Protein AF-A0A941S7F1-F1 (afdb_monomer_lite)

Foldseek 3Di:
DDDDPDPPPPPDPPPDPPPPPDDPQQWKWKAFPQQEIETDSDDDDDPPTDIDIHGVVVCVVPVPPPSHDYPYDDPPDDPRAWDDDPNDTDGD

Secondary structure (DSSP, 8-state):
----------------------PPP--EEEE-TTSEEEEESS----TT---EEE-HHHHHHHTT-TT-EE----SS--TTSEEEETTEEEE-

Radius of gyration: 26.57 Å; chains: 1; bounding box: 90×27×48 Å

Sequence (92 aa):
MTLARKLLVATALAATIGVTFAAPASAYVTCNREGDCWHTDTRIQFPGVTLSFHDDSWWDRHRHERHYSWHDGDDDHDWHHGYWDHGEWRRM

pLDDT: mean 81.29, std 16.5, range [39.84, 96.69]

Structure (mmCIF, N/CA/C/O backbone):
data_AF-A0A941S7F1-F1
#
_entry.id   AF-A0A941S7F1-F1
#
loop_
_atom_site.group_PDB
_atom_site.id
_atom_site.type_symbol
_atom_site.label_atom_id
_atom_site.label_alt_id
_atom_site.label_comp_id
_atom_site.label_asym_id
_atom_site.label_entity_id
_atom_site.label_seq_id
_atom_site.pdbx_PDB_ins_code
_atom_site.Cartn_x
_atom_site.Cartn_y
_atom_site.Cartn_z
_atom_site.occupancy
_atom_site.B_iso_or_equiv
_atom_site.auth_seq_id
_atom_site.auth_comp_id
_atom_site.auth_asym_id
_atom_site.auth_atom_id
_atom_site.pdbx_PDB_model_num
ATOM 1 N N . MET A 1 1 ? 76.803 -4.114 -32.461 1.00 47.06 1 MET A N 1
ATOM 2 C CA . MET A 1 1 ? 75.609 -3.374 -32.000 1.00 47.06 1 MET A CA 1
ATOM 3 C C . MET A 1 1 ? 74.455 -3.711 -32.924 1.00 47.06 1 MET A C 1
ATOM 5 O O . MET A 1 1 ? 74.471 -3.267 -34.063 1.00 47.06 1 MET A O 1
ATOM 9 N N . THR A 1 2 ? 73.485 -4.503 -32.473 1.00 39.84 2 THR A N 1
ATOM 10 C C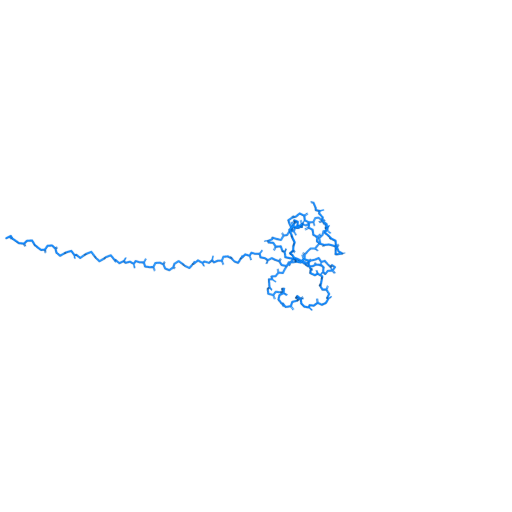A . THR A 1 2 ? 72.192 -4.615 -33.166 1.00 39.84 2 THR A CA 1
ATOM 11 C C . THR A 1 2 ? 71.143 -4.942 -32.114 1.00 39.84 2 THR A C 1
ATOM 13 O O . THR A 1 2 ? 71.212 -5.971 -31.445 1.00 39.84 2 THR A O 1
ATOM 16 N N . LEU A 1 3 ? 70.258 -3.976 -31.875 1.00 59.28 3 LEU A N 1
ATOM 17 C CA . LEU A 1 3 ? 69.200 -4.046 -30.881 1.00 59.28 3 LEU A CA 1
ATOM 18 C C . LEU A 1 3 ? 68.115 -5.014 -31.348 1.00 59.28 3 LEU A C 1
ATOM 20 O O . LEU A 1 3 ? 67.545 -4.832 -32.416 1.00 59.28 3 LEU A O 1
ATOM 24 N N . ALA A 1 4 ? 67.761 -5.972 -30.500 1.00 51.75 4 ALA A N 1
ATOM 25 C CA . ALA A 1 4 ? 66.458 -6.621 -30.555 1.00 51.75 4 ALA A CA 1
ATOM 26 C C . ALA A 1 4 ? 66.019 -6.932 -29.121 1.00 51.75 4 ALA A C 1
ATOM 28 O O . ALA A 1 4 ? 66.143 -8.053 -28.628 1.00 51.75 4 ALA A O 1
ATOM 29 N N . ARG A 1 5 ? 65.553 -5.900 -28.404 1.00 48.28 5 ARG A N 1
ATOM 30 C CA . ARG A 1 5 ? 64.834 -6.095 -27.140 1.00 48.28 5 ARG A CA 1
ATOM 31 C C . ARG A 1 5 ? 63.481 -6.707 -27.487 1.00 48.28 5 ARG A C 1
ATOM 33 O O . ARG A 1 5 ? 62.611 -6.026 -28.019 1.00 48.28 5 ARG A O 1
ATOM 40 N N . LYS A 1 6 ? 63.343 -8.008 -27.231 1.00 48.75 6 LYS A N 1
ATOM 41 C CA . LYS A 1 6 ? 62.084 -8.746 -27.350 1.00 48.75 6 LYS A CA 1
ATOM 42 C C . LYS A 1 6 ? 61.038 -8.073 -26.457 1.00 48.75 6 LYS A C 1
ATOM 44 O O . LYS A 1 6 ? 61.133 -8.140 -25.235 1.00 48.75 6 LYS A O 1
ATOM 49 N N . LEU A 1 7 ? 60.071 -7.404 -27.078 1.00 57.19 7 LEU A N 1
ATOM 50 C CA . LEU A 1 7 ? 58.832 -6.992 -26.431 1.00 57.19 7 LEU A CA 1
ATOM 51 C C . LEU A 1 7 ? 58.045 -8.259 -26.093 1.00 57.19 7 LEU A C 1
ATOM 53 O O . LEU A 1 7 ? 57.448 -8.876 -26.967 1.00 57.19 7 LEU A O 1
ATOM 57 N N . LEU A 1 8 ? 58.072 -8.655 -24.825 1.00 54.06 8 LEU A N 1
ATOM 58 C CA . LEU A 1 8 ? 57.136 -9.627 -24.271 1.00 54.06 8 LEU A CA 1
ATOM 59 C C . LEU A 1 8 ? 56.262 -8.887 -23.265 1.00 54.06 8 LEU A C 1
ATOM 61 O O . LEU A 1 8 ? 56.480 -8.935 -22.059 1.00 54.06 8 LEU A O 1
ATOM 65 N N . VAL A 1 9 ? 55.291 -8.148 -23.794 1.00 57.75 9 VAL A N 1
ATOM 66 C CA . VAL A 1 9 ? 54.162 -7.653 -23.008 1.00 57.75 9 VAL A CA 1
ATOM 67 C C . VAL A 1 9 ? 53.123 -8.769 -23.022 1.00 57.75 9 VAL A C 1
ATOM 69 O O . VAL A 1 9 ? 52.298 -8.856 -23.924 1.00 57.75 9 VAL A O 1
ATOM 72 N N . ALA A 1 10 ? 53.215 -9.680 -22.055 1.00 54.69 10 ALA A N 1
ATOM 73 C CA . ALA A 1 10 ? 52.161 -10.647 -21.779 1.00 54.69 10 ALA A CA 1
ATOM 74 C C . ALA A 1 10 ? 51.213 -10.028 -20.743 1.00 54.69 10 ALA A C 1
ATOM 76 O O . ALA A 1 10 ? 51.345 -10.245 -19.542 1.00 54.69 10 ALA A O 1
ATOM 77 N N . THR A 1 11 ? 50.282 -9.194 -21.205 1.00 57.75 11 THR A N 1
ATOM 78 C CA . THR A 1 11 ? 49.143 -8.740 -20.400 1.00 57.75 11 THR A CA 1
ATOM 79 C C . THR A 1 11 ? 48.200 -9.920 -20.187 1.00 57.75 11 THR A C 1
ATOM 81 O O . THR A 1 11 ? 47.409 -10.258 -21.067 1.00 57.75 11 THR A O 1
ATOM 84 N N . ALA A 1 12 ? 48.298 -10.570 -19.029 1.00 59.31 12 ALA A N 1
ATOM 85 C CA . ALA A 1 12 ? 47.297 -11.523 -18.575 1.00 59.31 12 ALA A CA 1
ATOM 86 C C . ALA A 1 12 ? 46.013 -10.752 -18.221 1.00 59.31 12 ALA A C 1
ATOM 88 O O . ALA A 1 12 ? 45.934 -10.087 -17.190 1.00 59.31 12 ALA A O 1
ATOM 89 N N . LEU A 1 13 ? 45.023 -10.800 -19.113 1.00 57.34 13 LEU A N 1
ATOM 90 C CA . LEU A 1 13 ? 43.671 -10.304 -18.865 1.00 57.34 13 LEU A CA 1
ATOM 91 C C . LEU A 1 13 ? 43.002 -11.217 -17.830 1.00 57.34 13 LEU A C 1
ATOM 93 O O . LEU A 1 13 ? 42.529 -12.303 -18.159 1.00 57.34 13 LEU A O 1
ATOM 97 N N . ALA A 1 14 ? 42.982 -10.791 -16.568 1.00 60.91 14 ALA A N 1
ATOM 98 C CA . ALA A 1 14 ? 42.160 -11.415 -15.542 1.00 60.91 14 ALA A CA 1
ATOM 99 C C . ALA A 1 14 ? 40.687 -11.078 -15.824 1.00 60.91 14 ALA A C 1
ATOM 101 O O . ALA A 1 14 ? 40.212 -9.996 -15.489 1.00 60.91 14 ALA A O 1
ATOM 102 N N . ALA A 1 15 ? 39.963 -11.988 -16.476 1.00 59.97 15 ALA A N 1
ATOM 103 C CA . ALA A 1 15 ? 38.518 -11.878 -16.622 1.00 59.97 15 ALA A CA 1
ATOM 104 C C . ALA A 1 15 ? 37.853 -12.212 -15.276 1.00 59.97 15 ALA A C 1
ATOM 106 O O . ALA A 1 15 ? 37.566 -13.370 -14.978 1.00 59.97 15 ALA A O 1
ATOM 107 N N . THR A 1 16 ? 37.635 -11.206 -14.429 1.00 64.19 16 THR A N 1
ATOM 108 C CA . THR A 1 16 ? 36.755 -11.347 -13.264 1.00 64.19 16 THR A CA 1
ATOM 109 C C . THR A 1 16 ? 35.319 -11.444 -13.767 1.00 64.19 16 THR A C 1
ATOM 111 O O . THR A 1 16 ? 34.731 -10.438 -14.164 1.00 64.19 16 THR A O 1
ATOM 114 N N . ILE A 1 17 ? 34.753 -12.652 -13.776 1.00 65.44 17 ILE A N 1
ATOM 115 C CA . ILE A 1 17 ? 33.313 -12.840 -13.972 1.00 65.44 17 ILE A CA 1
ATOM 116 C C . ILE A 1 17 ? 32.642 -12.276 -12.718 1.00 65.44 17 ILE A C 1
ATOM 118 O O . ILE A 1 17 ? 32.597 -12.923 -11.673 1.00 65.44 17 ILE A O 1
ATOM 122 N N . GLY A 1 18 ? 32.197 -11.024 -12.800 1.00 60.53 18 GLY A N 1
ATOM 123 C CA . GLY A 1 18 ? 31.368 -10.415 -11.773 1.00 60.53 18 GLY A CA 1
ATOM 124 C C . GLY A 1 18 ? 30.006 -11.089 -11.802 1.00 60.53 18 GLY A C 1
ATOM 125 O O . GLY A 1 18 ? 29.217 -10.837 -12.707 1.00 60.53 18 GLY A O 1
ATOM 126 N N . VAL A 1 19 ? 29.737 -11.968 -10.838 1.00 67.19 19 VAL A N 1
ATOM 127 C CA . VAL A 1 19 ? 28.380 -12.464 -10.605 1.00 67.19 19 VAL A CA 1
ATOM 128 C C . VAL A 1 19 ? 27.591 -11.300 -10.017 1.00 67.19 19 VAL A C 1
ATOM 130 O O . VAL A 1 19 ? 27.747 -10.954 -8.847 1.00 67.19 19 VAL A O 1
ATOM 133 N N . THR A 1 20 ? 26.783 -10.649 -10.845 1.00 61.16 20 THR A N 1
ATOM 134 C CA . THR A 1 20 ? 25.794 -9.687 -10.374 1.00 61.16 20 THR A CA 1
ATOM 135 C C . THR A 1 20 ? 24.645 -10.473 -9.757 1.00 61.16 20 THR A C 1
ATOM 137 O O . THR A 1 20 ? 23.824 -11.068 -10.450 1.00 61.16 20 THR A O 1
ATOM 140 N N . PHE A 1 21 ? 24.593 -10.508 -8.428 1.00 60.69 21 PHE A N 1
ATOM 141 C CA . PHE A 1 21 ? 23.398 -10.958 -7.729 1.00 60.69 21 PHE A CA 1
ATOM 142 C C . PHE A 1 21 ? 22.337 -9.871 -7.903 1.00 60.69 21 PHE A C 1
ATOM 144 O O . PHE A 1 21 ? 22.392 -8.833 -7.245 1.00 60.69 21 PHE A O 1
ATOM 151 N N . ALA A 1 22 ? 21.401 -10.080 -8.827 1.00 60.16 22 ALA A N 1
ATOM 152 C CA . ALA A 1 22 ? 20.166 -9.314 -8.823 1.00 60.16 22 ALA A CA 1
ATOM 153 C C . ALA A 1 22 ? 19.440 -9.659 -7.517 1.00 60.16 22 ALA A C 1
ATOM 155 O O . ALA A 1 22 ? 19.023 -10.802 -7.324 1.00 60.16 22 ALA A O 1
ATOM 156 N N . ALA A 1 23 ? 19.352 -8.699 -6.593 1.00 56.53 23 ALA A N 1
ATOM 157 C CA . ALA A 1 23 ? 18.422 -8.835 -5.485 1.00 56.53 23 ALA A CA 1
ATOM 158 C C . ALA A 1 23 ? 17.020 -8.961 -6.101 1.00 56.53 23 ALA A C 1
ATOM 160 O O . ALA A 1 23 ? 16.700 -8.167 -6.993 1.00 56.53 23 ALA A O 1
ATOM 161 N N . PRO A 1 24 ? 16.206 -9.952 -5.700 1.00 57.84 24 PRO A N 1
ATOM 162 C CA . PRO A 1 24 ? 14.821 -9.979 -6.136 1.00 57.84 24 PRO A CA 1
ATOM 163 C C . PRO A 1 24 ? 14.193 -8.646 -5.728 1.00 57.84 24 PRO A C 1
ATOM 165 O O . PRO A 1 24 ? 14.360 -8.209 -4.586 1.00 57.84 24 PRO A O 1
ATOM 168 N N . ALA A 1 25 ? 13.522 -7.977 -6.665 1.00 57.47 25 ALA A N 1
ATOM 169 C CA . ALA A 1 25 ? 12.625 -6.896 -6.294 1.00 57.47 25 ALA A CA 1
ATOM 170 C C . ALA A 1 25 ? 11.636 -7.500 -5.291 1.00 57.47 25 ALA A C 1
ATOM 172 O O . ALA A 1 25 ? 11.017 -8.521 -5.588 1.00 57.47 25 ALA A O 1
ATOM 173 N N . SER A 1 26 ? 11.582 -6.966 -4.071 1.00 61.53 26 SER A N 1
ATOM 174 C CA . SER A 1 26 ? 10.744 -7.533 -3.020 1.00 61.53 26 SER A CA 1
ATOM 175 C C . SER A 1 26 ? 9.293 -7.149 -3.271 1.00 61.53 26 SER A C 1
ATOM 177 O O . SER A 1 26 ? 8.791 -6.233 -2.639 1.00 61.53 26 SER A O 1
ATOM 179 N N . ALA A 1 27 ? 8.635 -7.818 -4.211 1.00 75.44 27 ALA A N 1
ATOM 180 C CA . ALA A 1 27 ? 7.186 -7.829 -4.261 1.00 75.44 27 ALA A CA 1
ATOM 181 C C . ALA A 1 27 ? 6.696 -8.774 -3.155 1.00 75.44 27 ALA A C 1
ATOM 183 O O . ALA A 1 27 ? 7.132 -9.922 -3.039 1.00 75.44 27 ALA A O 1
ATOM 184 N N . TYR A 1 28 ? 5.855 -8.254 -2.276 1.00 89.19 28 TYR A N 1
ATOM 185 C CA . TYR A 1 28 ? 5.106 -9.021 -1.302 1.00 89.19 28 TYR A CA 1
ATOM 186 C C . TYR A 1 28 ? 3.654 -9.037 -1.739 1.00 89.19 28 TYR A C 1
ATOM 188 O O . TYR A 1 28 ? 3.119 -8.027 -2.187 1.00 89.19 28 TYR A O 1
ATOM 196 N N . VAL A 1 29 ? 2.989 -10.162 -1.524 1.00 93.12 29 VAL A N 1
ATOM 197 C CA . VAL A 1 29 ? 1.532 -10.207 -1.559 1.00 93.12 29 VAL A CA 1
ATOM 198 C C . VAL A 1 29 ? 1.017 -9.961 -0.158 1.00 93.12 29 VAL A C 1
ATOM 200 O O . VAL A 1 29 ? 1.239 -10.768 0.747 1.00 93.12 29 VAL A O 1
ATOM 203 N N . THR A 1 30 ? 0.370 -8.819 0.015 1.00 94.62 30 THR A N 1
ATOM 204 C CA . THR A 1 30 ? -0.254 -8.397 1.261 1.00 94.62 30 THR A CA 1
ATOM 205 C C . THR A 1 30 ? -1.709 -8.820 1.244 1.00 94.62 30 THR A C 1
ATOM 207 O O . THR A 1 30 ? -2.407 -8.523 0.283 1.00 94.62 30 THR A O 1
ATOM 210 N N . CYS A 1 31 ? -2.177 -9.482 2.299 1.00 95.81 31 CYS A N 1
ATOM 211 C CA . CYS A 1 31 ? -3.587 -9.816 2.467 1.00 95.81 31 CYS A CA 1
ATOM 212 C C . CYS A 1 31 ? -4.099 -9.382 3.843 1.00 95.81 31 CYS A C 1
ATOM 214 O O . CYS A 1 31 ? -3.383 -9.476 4.844 1.00 95.81 31 CYS A O 1
ATOM 216 N N . ASN A 1 32 ? -5.350 -8.936 3.911 1.00 95.81 32 ASN A N 1
ATOM 217 C CA . ASN A 1 32 ? -6.051 -8.719 5.174 1.00 95.81 32 ASN A CA 1
ATOM 218 C C . ASN A 1 32 ? -6.774 -10.004 5.635 1.00 95.81 32 ASN A C 1
ATOM 220 O O . ASN A 1 32 ? -6.719 -11.054 4.991 1.00 95.81 32 ASN A O 1
ATOM 224 N N . ARG A 1 33 ? -7.466 -9.930 6.778 1.00 94.94 33 ARG A N 1
ATOM 225 C CA . ARG A 1 33 ? -8.226 -11.064 7.329 1.00 94.94 33 ARG A CA 1
ATOM 226 C C . ARG A 1 33 ? -9.485 -11.416 6.526 1.00 94.94 33 ARG A C 1
ATOM 228 O O . ARG A 1 33 ? -9.917 -12.565 6.575 1.00 94.94 33 ARG A O 1
ATOM 235 N N . GLU A 1 34 ? -10.046 -10.451 5.810 1.00 95.88 34 GLU A N 1
ATOM 236 C CA . GLU A 1 34 ? -11.279 -10.596 5.029 1.00 95.88 34 GLU A CA 1
ATOM 237 C C . GLU A 1 34 ? -11.038 -11.240 3.654 1.00 95.88 34 GLU A C 1
ATOM 239 O O . GLU A 1 34 ? -11.988 -11.610 2.968 1.00 95.88 34 GLU A O 1
ATOM 244 N N . GLY A 1 35 ? -9.771 -11.430 3.270 1.00 96.12 35 GLY A N 1
ATOM 245 C CA . GLY A 1 35 ? -9.380 -12.028 1.997 1.00 96.12 35 GLY A CA 1
ATOM 246 C C . GLY A 1 35 ? -9.082 -11.010 0.898 1.00 96.12 35 GLY A C 1
ATOM 247 O O . GLY A 1 35 ? -8.833 -11.425 -0.232 1.00 96.12 35 GLY A O 1
ATOM 248 N N . ASP A 1 36 ? -9.064 -9.709 1.199 1.00 96.25 36 ASP A N 1
ATOM 249 C CA . ASP A 1 36 ? -8.541 -8.707 0.268 1.00 96.25 36 ASP A CA 1
ATOM 250 C C . ASP A 1 36 ? -7.022 -8.840 0.181 1.00 96.25 36 ASP A C 1
ATOM 252 O O . ASP A 1 36 ? -6.339 -8.796 1.208 1.00 96.25 36 ASP A O 1
ATOM 256 N N . CYS A 1 37 ? -6.502 -8.981 -1.035 1.00 95.12 37 CYS A N 1
ATOM 257 C CA . CYS A 1 37 ? -5.087 -9.165 -1.320 1.00 95.12 37 CYS A CA 1
ATOM 258 C C . CYS A 1 37 ? -4.609 -8.195 -2.406 1.00 95.12 37 CYS A C 1
ATOM 260 O O . CYS A 1 37 ? -5.318 -7.950 -3.379 1.00 95.12 37 CYS A O 1
ATOM 262 N N . TRP A 1 38 ? -3.399 -7.663 -2.255 1.00 93.44 38 TRP A N 1
ATOM 263 C CA . TRP A 1 38 ? -2.754 -6.766 -3.216 1.00 93.44 38 TRP A CA 1
ATOM 264 C C . TRP A 1 38 ? -1.230 -6.881 -3.128 1.00 93.44 38 TRP A C 1
ATOM 266 O O . TRP A 1 38 ? -0.683 -7.307 -2.106 1.00 93.44 38 TRP A O 1
ATOM 276 N N . HIS A 1 39 ? -0.522 -6.489 -4.184 1.00 91.31 39 HIS A N 1
ATOM 277 C CA . HIS A 1 39 ? 0.940 -6.431 -4.154 1.00 91.31 39 HIS A CA 1
ATOM 278 C C . HIS A 1 39 ? 1.451 -5.160 -3.466 1.00 91.31 39 HIS A C 1
ATOM 280 O O . HIS A 1 39 ? 0.966 -4.057 -3.703 1.00 91.31 39 HIS A O 1
ATOM 286 N N . THR A 1 40 ? 2.483 -5.313 -2.642 1.00 89.12 40 THR A N 1
ATOM 287 C CA . THR A 1 40 ? 3.262 -4.218 -2.057 1.00 89.12 40 THR A CA 1
ATOM 288 C C . THR A 1 40 ? 4.746 -4.468 -2.283 1.00 89.12 40 THR A C 1
ATOM 290 O O . THR A 1 40 ? 5.179 -5.599 -2.466 1.00 89.12 40 THR A O 1
ATOM 293 N N . ASP A 1 41 ? 5.566 -3.429 -2.248 1.00 86.75 41 ASP A N 1
ATOM 294 C CA . ASP A 1 41 ? 7.030 -3.543 -2.307 1.00 86.75 41 ASP A CA 1
ATOM 295 C C . ASP A 1 41 ? 7.680 -3.628 -0.906 1.00 86.75 41 ASP A C 1
ATOM 297 O O . ASP A 1 41 ? 8.865 -3.937 -0.747 1.00 86.75 41 ASP A O 1
ATOM 301 N N . THR A 1 42 ? 6.890 -3.374 0.141 1.00 86.12 42 THR A N 1
ATOM 302 C CA . THR A 1 42 ? 7.317 -3.396 1.540 1.00 86.12 42 THR A CA 1
ATOM 303 C C . THR A 1 42 ? 6.255 -3.994 2.465 1.00 86.12 42 THR A C 1
ATOM 305 O O . THR A 1 42 ? 5.069 -4.083 2.138 1.00 86.12 42 THR A O 1
ATOM 308 N N . ARG A 1 43 ? 6.693 -4.419 3.655 1.00 91.00 43 ARG A N 1
ATOM 309 C CA . ARG A 1 43 ? 5.829 -4.953 4.712 1.0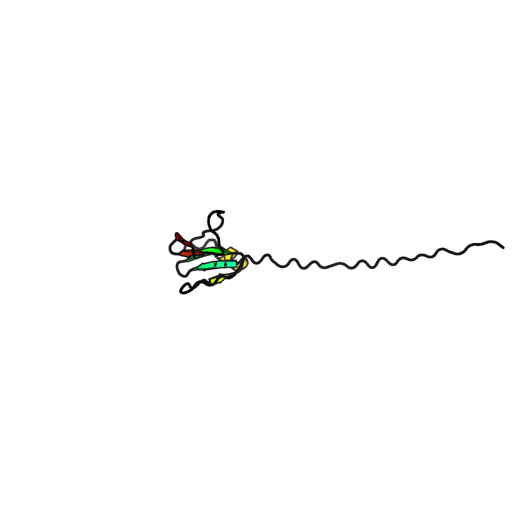0 91.00 43 ARG A CA 1
ATOM 310 C C . ARG A 1 43 ? 5.433 -3.840 5.666 1.00 91.00 43 ARG A C 1
ATOM 312 O O . ARG A 1 43 ? 6.214 -3.462 6.539 1.00 91.00 43 ARG A O 1
ATOM 319 N N . ILE A 1 44 ? 4.222 -3.330 5.505 1.00 88.62 44 ILE A N 1
ATOM 320 C CA . ILE A 1 44 ? 3.736 -2.171 6.257 1.00 88.62 44 ILE A CA 1
ATOM 321 C C . ILE A 1 44 ? 2.869 -2.626 7.413 1.00 88.62 44 ILE A C 1
ATOM 323 O O . ILE A 1 44 ? 2.122 -3.594 7.317 1.00 88.62 44 ILE A O 1
ATOM 327 N N . GLN A 1 45 ? 2.981 -1.928 8.534 1.00 91.81 45 GLN A N 1
ATOM 328 C CA . GLN A 1 45 ? 2.160 -2.183 9.703 1.00 91.81 45 GLN A CA 1
ATOM 329 C C . GLN A 1 45 ? 1.319 -0.958 9.996 1.00 91.81 45 GLN A C 1
ATOM 331 O O . GLN A 1 45 ? 1.830 0.160 10.030 1.00 91.81 45 GLN A O 1
ATOM 336 N N . PHE A 1 46 ? 0.044 -1.199 10.268 1.00 90.31 46 PHE A N 1
ATOM 337 C CA . PHE A 1 46 ? -0.890 -0.159 10.648 1.00 90.31 46 PHE A CA 1
ATOM 338 C C . PHE A 1 46 ? -1.480 -0.453 12.035 1.00 90.31 46 PHE A C 1
ATOM 340 O O . PHE A 1 46 ? -1.761 -1.615 12.346 1.00 90.31 46 PHE A O 1
ATOM 347 N N . PRO A 1 47 ? -1.685 0.562 12.896 1.00 92.31 47 PRO A N 1
ATOM 348 C CA . PRO A 1 47 ? -2.270 0.355 14.217 1.00 92.31 47 PRO A CA 1
ATOM 349 C C . PRO A 1 47 ? -3.653 -0.305 14.136 1.00 92.31 47 PRO A C 1
ATOM 351 O O . PRO A 1 47 ? -4.555 0.204 13.480 1.00 92.31 47 PRO A O 1
ATOM 354 N N . GLY A 1 48 ? -3.826 -1.436 14.824 1.00 92.56 48 GLY A N 1
ATOM 355 C CA . GLY A 1 48 ? -5.104 -2.158 14.874 1.00 92.56 48 GLY A CA 1
ATOM 356 C C . GLY A 1 48 ? -5.441 -2.986 13.628 1.00 92.56 48 GLY A C 1
ATOM 357 O O . GLY A 1 48 ? -6.465 -3.664 13.631 1.00 92.56 48 GLY A O 1
ATOM 358 N N . VAL A 1 49 ? -4.584 -2.994 12.603 1.00 94.69 49 VAL A N 1
ATOM 359 C CA . VAL A 1 49 ? -4.775 -3.777 11.374 1.00 94.69 49 VAL A CA 1
ATOM 360 C C . VAL A 1 49 ? -3.793 -4.943 11.365 1.00 94.69 49 VAL A C 1
ATOM 362 O O . VAL A 1 49 ? -2.607 -4.781 11.647 1.00 94.69 49 VAL A O 1
ATOM 365 N N . THR A 1 50 ? -4.284 -6.137 11.040 1.00 95.56 50 THR A N 1
ATOM 366 C CA . THR A 1 50 ? -3.438 -7.322 10.857 1.00 95.56 50 THR A CA 1
ATOM 367 C C . THR A 1 50 ? -3.363 -7.660 9.379 1.00 95.56 50 THR A C 1
ATOM 369 O O . THR A 1 50 ? -4.388 -7.952 8.768 1.00 95.56 50 THR A O 1
ATOM 372 N N . LEU A 1 51 ? -2.146 -7.642 8.838 1.00 95.38 51 LEU A N 1
ATOM 373 C CA . LEU A 1 51 ? -1.846 -8.002 7.457 1.00 95.38 51 LEU A CA 1
ATOM 374 C C . LEU A 1 51 ? -0.930 -9.229 7.432 1.00 95.38 51 LEU A C 1
ATOM 376 O O . LEU A 1 51 ? -0.002 -9.332 8.241 1.00 95.38 51 LEU A O 1
ATOM 380 N N . SER A 1 52 ? -1.188 -10.157 6.514 1.00 95.94 52 SER A N 1
ATOM 381 C CA . SER A 1 52 ? -0.276 -11.248 6.179 1.00 95.94 52 SER A CA 1
ATOM 382 C C . SER A 1 52 ? 0.514 -10.904 4.922 1.00 95.94 52 SER A C 1
ATOM 384 O O . SER A 1 52 ? 0.011 -10.232 4.029 1.00 95.94 52 SER A O 1
ATOM 386 N N . PHE A 1 53 ? 1.764 -11.364 4.869 1.00 95.19 53 PHE A N 1
ATOM 387 C CA . PHE A 1 53 ? 2.675 -11.103 3.758 1.00 95.19 53 PHE A CA 1
ATOM 388 C C . PHE A 1 53 ? 3.188 -12.421 3.200 1.00 95.19 53 PHE A C 1
ATOM 390 O O . PHE A 1 53 ? 3.696 -13.264 3.948 1.00 95.19 53 PHE A O 1
ATOM 397 N N . HIS A 1 54 ? 3.093 -12.568 1.889 1.00 94.69 54 HIS A N 1
ATOM 398 C CA . HIS A 1 54 ? 3.482 -13.758 1.152 1.00 94.69 54 HIS A CA 1
ATOM 399 C C . HIS A 1 54 ? 4.424 -13.395 0.000 1.00 94.69 54 HIS A C 1
ATOM 401 O O . HIS A 1 54 ? 4.612 -12.220 -0.309 1.00 94.69 54 HIS A O 1
ATOM 407 N N . ASP A 1 55 ? 5.060 -14.403 -0.590 1.00 92.19 55 ASP A N 1
ATOM 408 C CA . ASP A 1 55 ? 5.906 -14.245 -1.774 1.00 92.19 55 ASP A CA 1
ATOM 409 C C . ASP A 1 55 ? 5.133 -14.554 -3.067 1.00 92.19 55 ASP A C 1
ATOM 411 O O . ASP A 1 55 ? 4.035 -15.120 -3.035 1.00 92.19 55 ASP A O 1
ATOM 415 N N . ASP A 1 56 ? 5.737 -14.238 -4.210 1.00 88.62 56 ASP A N 1
ATOM 416 C CA . ASP A 1 56 ? 5.165 -14.509 -5.536 1.00 88.62 56 ASP A CA 1
ATOM 417 C C . ASP A 1 56 ? 4.860 -16.002 -5.751 1.00 88.62 56 ASP A C 1
ATOM 419 O O . ASP A 1 56 ? 3.885 -16.362 -6.407 1.00 88.62 56 ASP A O 1
ATOM 423 N N . SER A 1 57 ? 5.636 -16.908 -5.139 1.00 91.69 57 SER A N 1
ATOM 424 C CA . SER A 1 57 ? 5.377 -18.351 -5.246 1.00 91.69 57 SER A CA 1
ATOM 425 C C . SER A 1 57 ? 4.059 -18.742 -4.578 1.00 91.69 57 SER A C 1
ATOM 427 O O . SER A 1 57 ? 3.380 -19.676 -5.007 1.00 91.69 57 SER A O 1
ATOM 429 N N . TRP A 1 58 ? 3.706 -18.065 -3.485 1.00 93.88 58 TRP A N 1
ATOM 430 C CA . TRP A 1 58 ? 2.428 -18.228 -2.820 1.00 93.88 58 TRP A CA 1
ATOM 431 C C . TRP A 1 58 ? 1.313 -17.636 -3.668 1.00 93.88 58 TRP A C 1
ATOM 433 O O . TRP A 1 58 ? 0.309 -18.320 -3.862 1.00 93.88 58 TRP A O 1
ATOM 443 N N . TRP A 1 59 ? 1.516 -16.450 -4.237 1.00 93.06 59 TRP A N 1
ATOM 444 C CA . TRP A 1 59 ? 0.558 -15.846 -5.158 1.00 93.06 59 TRP A CA 1
ATOM 445 C C . TRP A 1 59 ? 0.212 -16.773 -6.324 1.00 93.06 59 TRP A C 1
ATOM 447 O O . TRP A 1 59 ? -0.961 -17.071 -6.537 1.00 93.06 59 TRP A O 1
ATOM 457 N N . ASP A 1 60 ? 1.218 -17.332 -7.002 1.00 92.81 60 ASP A N 1
ATOM 458 C CA . ASP A 1 60 ? 1.028 -18.247 -8.135 1.00 92.81 60 ASP A CA 1
ATOM 459 C C . ASP A 1 60 ? 0.142 -19.450 -7.787 1.00 92.81 60 ASP A C 1
ATOM 461 O O . ASP A 1 60 ? -0.655 -19.912 -8.607 1.00 92.81 60 ASP A O 1
ATOM 465 N N . ARG A 1 61 ? 0.257 -19.954 -6.553 1.00 96.00 61 ARG A N 1
ATOM 466 C CA . ARG A 1 61 ? -0.540 -21.088 -6.069 1.00 96.00 61 ARG A CA 1
ATOM 467 C C . ARG A 1 61 ? -1.978 -20.704 -5.712 1.00 96.00 61 ARG A C 1
ATOM 469 O O . ARG A 1 61 ? -2.855 -21.544 -5.875 1.00 96.00 61 ARG A O 1
ATOM 476 N N . HIS A 1 62 ? -2.217 -19.476 -5.248 1.00 95.31 62 HIS A N 1
ATOM 477 C CA . HIS A 1 62 ? -3.483 -19.081 -4.612 1.00 95.31 62 HIS A CA 1
ATOM 478 C C . HIS A 1 62 ? -4.308 -18.064 -5.420 1.00 95.31 62 HIS A C 1
ATOM 480 O O . HIS A 1 62 ? -5.495 -17.890 -5.153 1.00 95.31 62 HIS A O 1
ATOM 486 N N . ARG A 1 63 ? -3.747 -17.436 -6.462 1.00 93.56 63 ARG A N 1
ATOM 487 C CA . ARG A 1 63 ? -4.414 -16.418 -7.307 1.00 93.56 63 ARG A CA 1
ATOM 488 C C . ARG A 1 63 ? -5.732 -16.853 -7.953 1.00 93.56 63 ARG A C 1
ATOM 490 O O . ARG A 1 63 ? -6.512 -16.020 -8.399 1.00 93.56 63 ARG A O 1
ATOM 497 N N . HIS A 1 64 ? -5.984 -18.157 -8.033 1.00 95.56 64 HIS A N 1
ATOM 498 C CA . HIS A 1 64 ? -7.201 -18.726 -8.616 1.00 95.56 64 HIS A CA 1
ATOM 499 C C . HIS A 1 64 ? -8.239 -19.169 -7.576 1.00 95.56 64 HIS A C 1
ATOM 501 O O . HIS A 1 64 ? -9.316 -19.644 -7.945 1.00 95.56 64 HIS A O 1
ATOM 507 N N . GLU A 1 65 ? -7.936 -19.031 -6.287 1.00 96.69 65 GLU A N 1
ATOM 508 C CA . GLU A 1 65 ? -8.847 -19.398 -5.211 1.00 96.69 65 GLU A CA 1
ATOM 509 C C . GLU A 1 65 ? -9.949 -18.346 -5.044 1.00 96.69 65 GLU A C 1
ATOM 511 O O . GLU A 1 65 ? -9.725 -17.141 -5.115 1.00 96.69 65 GLU A O 1
ATOM 516 N N . ARG A 1 66 ? -11.179 -18.821 -4.838 1.00 94.75 66 ARG A N 1
ATOM 517 C CA . ARG A 1 66 ? -12.398 -17.996 -4.889 1.00 94.75 66 ARG A CA 1
ATOM 518 C C . ARG A 1 66 ? -12.631 -17.132 -3.650 1.00 94.75 66 ARG A C 1
ATOM 520 O O . ARG A 1 66 ? -13.526 -16.297 -3.688 1.00 94.75 66 ARG A O 1
ATOM 527 N N . HIS A 1 67 ? -11.913 -17.379 -2.557 1.00 94.69 67 HIS A N 1
ATOM 528 C CA . HIS A 1 67 ? -12.050 -16.615 -1.312 1.00 94.69 67 HIS A CA 1
ATOM 529 C C . HIS A 1 67 ? -11.094 -15.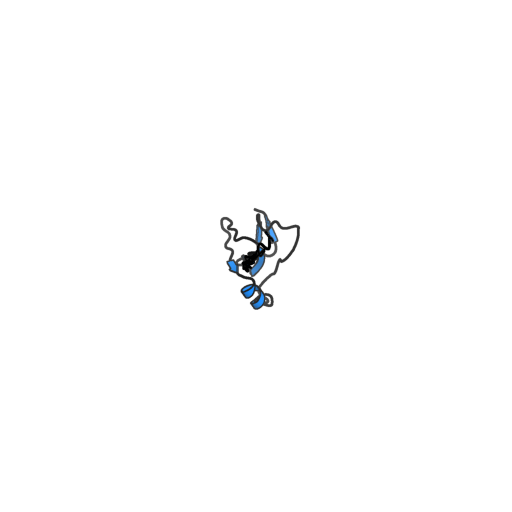426 -1.222 1.00 94.69 67 HIS A C 1
ATOM 531 O O . HIS A 1 67 ? -11.158 -14.709 -0.230 1.00 94.69 67 HIS A O 1
ATOM 537 N N . TYR A 1 68 ? -10.234 -15.216 -2.222 1.00 96.19 68 TYR A N 1
ATOM 538 C CA . TYR A 1 68 ? -9.407 -14.017 -2.310 1.00 96.19 68 TYR A CA 1
ATOM 539 C C . TYR A 1 68 ? -10.036 -12.983 -3.242 1.00 96.19 68 TYR A C 1
ATOM 541 O O . TYR A 1 68 ? -10.456 -13.300 -4.358 1.00 96.19 68 TYR A O 1
ATOM 549 N N . SER A 1 69 ? -10.052 -11.740 -2.777 1.00 95.56 69 SER A N 1
ATOM 550 C CA . SER A 1 69 ? -10.395 -10.549 -3.546 1.00 95.56 69 SER A CA 1
ATOM 551 C C . SER A 1 69 ? -9.099 -9.840 -3.919 1.00 95.56 69 SER A C 1
ATOM 553 O O . SER A 1 69 ? -8.427 -9.281 -3.059 1.00 95.56 69 SER A O 1
ATOM 555 N N . TRP A 1 70 ? -8.722 -9.901 -5.193 1.00 93.81 70 TRP A N 1
ATOM 556 C CA . TRP A 1 70 ? -7.474 -9.316 -5.685 1.00 93.81 70 TRP A CA 1
ATOM 557 C C . TRP A 1 70 ? -7.672 -7.859 -6.098 1.00 93.81 70 TRP A C 1
ATOM 559 O O . TRP A 1 70 ? -8.521 -7.574 -6.941 1.00 93.81 70 TRP A O 1
ATOM 569 N N . HIS A 1 71 ? -6.844 -6.970 -5.553 1.00 92.44 71 HIS A N 1
ATOM 570 C CA . HIS A 1 71 ? -6.843 -5.528 -5.821 1.00 92.44 71 HIS A CA 1
ATOM 571 C C . HIS A 1 71 ? -5.516 -5.073 -6.432 1.00 92.44 71 HIS A C 1
ATOM 573 O O . HIS A 1 71 ? -4.930 -4.069 -6.034 1.00 92.44 71 HIS A O 1
ATOM 579 N N . ASP A 1 72 ? -4.999 -5.866 -7.365 1.00 80.62 72 ASP A N 1
ATOM 580 C CA . ASP A 1 72 ? -3.719 -5.591 -8.004 1.00 80.62 72 ASP A CA 1
ATOM 581 C C . ASP A 1 72 ? -3.839 -4.463 -9.036 1.00 80.62 7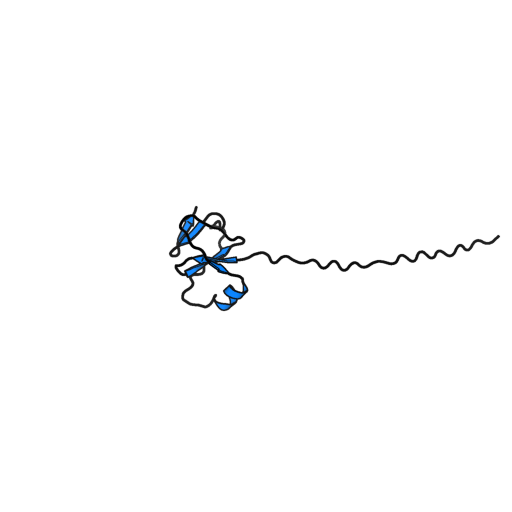2 ASP A C 1
ATOM 583 O O . ASP A 1 72 ? -4.650 -4.544 -9.957 1.00 80.62 72 ASP A O 1
ATOM 587 N N . GLY A 1 73 ? -2.945 -3.475 -8.936 1.00 66.88 73 GLY A N 1
ATOM 588 C CA . GLY A 1 73 ? -2.611 -2.574 -10.037 1.00 66.88 73 GLY A CA 1
ATOM 589 C C . GLY A 1 73 ? -3.590 -1.430 -10.278 1.00 66.88 73 GLY A C 1
ATOM 590 O O . GLY A 1 73 ? -4.424 -1.489 -11.180 1.00 66.88 73 GLY A O 1
ATOM 591 N N . ASP A 1 74 ? -3.359 -0.320 -9.588 1.00 66.25 74 ASP A N 1
ATOM 592 C CA . ASP A 1 74 ? -3.830 0.990 -10.014 1.00 66.25 74 ASP A CA 1
ATOM 593 C C . ASP A 1 74 ? -2.879 2.093 -9.519 1.00 66.25 74 ASP A C 1
ATOM 595 O O . ASP A 1 74 ? -2.169 1.922 -8.525 1.00 66.25 74 ASP A O 1
ATOM 599 N N . ASP A 1 75 ? -2.840 3.204 -10.257 1.00 70.25 75 ASP A N 1
ATOM 600 C CA . ASP A 1 75 ? -2.032 4.386 -9.930 1.00 70.25 75 ASP A CA 1
ATOM 601 C C . ASP A 1 75 ? -2.707 5.281 -8.862 1.00 70.25 75 ASP A C 1
ATOM 603 O O . ASP A 1 75 ? -2.134 6.296 -8.457 1.00 70.25 75 ASP A O 1
ATOM 607 N N . ASP A 1 76 ? -3.919 4.936 -8.410 1.00 77.44 76 ASP A N 1
ATOM 608 C CA . ASP A 1 76 ? -4.747 5.758 -7.520 1.00 77.44 76 ASP A CA 1
ATOM 609 C C . ASP A 1 76 ? -4.541 5.417 -6.027 1.00 77.44 76 ASP A C 1
ATOM 611 O O . ASP A 1 76 ? -4.794 6.260 -5.152 1.00 77.44 76 ASP A O 1
ATOM 615 N N . HIS A 1 77 ? -4.043 4.216 -5.712 1.00 80.50 77 HIS A N 1
ATOM 616 C CA . HIS A 1 77 ? -3.787 3.757 -4.349 1.00 80.50 77 HIS A CA 1
ATOM 617 C C . HIS A 1 77 ? -2.298 3.771 -3.991 1.00 80.50 77 HIS A C 1
ATOM 619 O O . HIS A 1 77 ? -1.465 3.051 -4.535 1.00 80.50 77 HIS A O 1
ATOM 625 N N . ASP A 1 78 ? -1.961 4.593 -2.997 1.00 86.31 78 ASP A N 1
ATOM 626 C CA . ASP A 1 78 ? -0.629 4.617 -2.405 1.00 86.31 78 ASP A CA 1
ATOM 627 C C . ASP A 1 78 ? -0.475 3.457 -1.420 1.00 86.31 78 ASP A C 1
ATOM 629 O O . ASP A 1 78 ? -0.812 3.569 -0.239 1.00 86.31 78 ASP A O 1
ATOM 633 N N . TRP A 1 79 ? 0.072 2.347 -1.909 1.00 82.56 79 TRP A N 1
ATOM 634 C CA . TRP A 1 79 ? 0.326 1.126 -1.143 1.00 82.56 79 TRP A CA 1
ATOM 635 C C . TRP A 1 79 ? 1.141 1.351 0.137 1.00 82.56 79 TRP A C 1
ATOM 637 O O . TRP A 1 79 ? 1.112 0.492 1.017 1.00 82.56 79 TRP A O 1
ATOM 647 N N . HIS A 1 80 ? 1.832 2.494 0.269 1.00 86.00 80 HIS A N 1
ATOM 648 C CA . HIS A 1 80 ? 2.569 2.859 1.473 1.00 86.00 80 HIS A CA 1
ATOM 649 C C . HIS A 1 80 ? 1.728 3.506 2.575 1.00 86.00 80 HIS A C 1
ATOM 651 O O . HIS A 1 80 ? 2.116 3.492 3.746 1.00 86.00 80 HIS A O 1
ATOM 657 N N . HIS A 1 81 ? 0.576 4.061 2.209 1.00 89.81 81 HIS A N 1
ATOM 658 C CA . HIS A 1 81 ? -0.253 4.904 3.066 1.00 89.81 81 HIS A CA 1
ATOM 659 C C . HIS A 1 81 ? -1.714 4.447 3.060 1.00 89.81 81 HIS A C 1
ATOM 661 O O . HIS A 1 81 ? -2.642 5.251 3.155 1.00 89.81 81 HIS A O 1
ATOM 667 N N . GLY A 1 82 ? -1.939 3.142 2.952 1.00 91.44 82 GLY A N 1
ATOM 668 C CA . GLY A 1 82 ? -3.254 2.566 3.156 1.00 91.44 82 GLY A CA 1
ATOM 669 C C . GLY A 1 82 ? -3.296 1.060 2.968 1.00 91.44 82 GLY A C 1
ATOM 670 O O . GLY A 1 82 ? -2.274 0.396 2.792 1.00 91.44 82 GLY A O 1
ATOM 671 N N . TYR A 1 83 ? -4.502 0.521 3.065 1.00 93.81 83 TYR A N 1
ATOM 672 C CA . TYR A 1 83 ? -4.772 -0.907 2.973 1.00 93.81 83 TYR A CA 1
ATOM 673 C C . TYR A 1 83 ? -6.188 -1.150 2.455 1.00 93.81 83 TYR A C 1
ATOM 675 O O . TYR A 1 83 ? -7.070 -0.307 2.626 1.00 93.81 83 TYR A O 1
ATOM 683 N N . TRP A 1 84 ? -6.418 -2.318 1.860 1.00 94.50 84 TRP A N 1
ATOM 684 C CA . TRP A 1 84 ? -7.765 -2.762 1.512 1.00 94.50 84 TRP A CA 1
ATOM 685 C C . TRP A 1 84 ? -8.474 -3.372 2.723 1.00 94.50 84 TRP A C 1
ATOM 687 O O . TRP A 1 84 ? -7.878 -4.129 3.496 1.00 94.50 84 TRP A O 1
ATOM 697 N N . ASP A 1 85 ? -9.751 -3.035 2.884 1.00 94.75 85 ASP A N 1
ATOM 698 C CA . ASP A 1 85 ? -10.651 -3.554 3.913 1.00 94.75 85 ASP A CA 1
ATOM 699 C C . ASP A 1 85 ? -12.081 -3.626 3.374 1.00 94.75 85 ASP A C 1
ATOM 701 O O . ASP A 1 85 ? -12.650 -2.606 2.984 1.00 94.75 85 ASP A O 1
ATOM 705 N N . HIS A 1 86 ? -12.663 -4.826 3.357 1.00 95.75 86 HIS A N 1
ATOM 706 C CA . HIS A 1 86 ? -14.004 -5.080 2.825 1.00 95.75 86 HIS A CA 1
ATOM 707 C C . HIS A 1 86 ? -14.190 -4.569 1.381 1.00 95.75 86 HIS A C 1
ATOM 709 O O . HIS A 1 86 ? -15.259 -4.072 1.022 1.00 95.75 86 HIS A O 1
ATOM 715 N N . GLY A 1 87 ? -13.149 -4.675 0.546 1.00 93.44 87 GLY A N 1
ATOM 716 C CA . GLY A 1 87 ? -13.166 -4.164 -0.829 1.00 93.44 87 GLY A CA 1
ATOM 717 C C . GLY A 1 87 ? -13.168 -2.635 -0.952 1.00 93.44 87 GLY A C 1
ATOM 718 O O . GLY A 1 87 ? -13.467 -2.119 -2.027 1.00 93.44 87 GLY A O 1
ATOM 719 N N . GLU A 1 88 ? -12.840 -1.904 0.118 1.00 94.06 88 GLU A N 1
ATOM 720 C CA . GLU A 1 88 ? -12.617 -0.457 0.101 1.00 94.06 88 GLU A CA 1
ATOM 721 C C . GLU A 1 88 ? -11.160 -0.1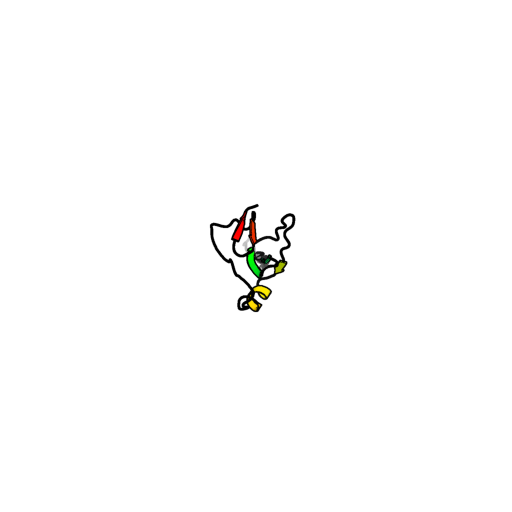27 0.433 1.00 94.06 88 GLU A C 1
ATOM 723 O O . GLU A 1 88 ? -10.565 -0.699 1.350 1.00 94.06 88 GLU A O 1
ATOM 728 N N . TRP A 1 89 ? -10.597 0.863 -0.258 1.00 93.50 89 TRP A N 1
ATOM 729 C CA . TRP A 1 89 ? -9.297 1.411 0.103 1.00 93.50 89 TRP A CA 1
ATOM 730 C C . TRP A 1 89 ? -9.397 2.329 1.329 1.00 93.50 89 TRP A C 1
ATOM 732 O O . TRP A 1 89 ? -10.099 3.347 1.328 1.00 93.50 89 TRP A O 1
ATOM 742 N N . ARG A 1 90 ? -8.646 2.003 2.381 1.00 93.44 90 ARG A N 1
ATOM 743 C CA . ARG A 1 90 ? -8.504 2.801 3.602 1.00 93.44 90 ARG A CA 1
ATOM 744 C C . ARG A 1 90 ? -7.180 3.554 3.559 1.00 93.44 90 ARG A C 1
ATOM 746 O O . ARG A 1 90 ? -6.126 2.972 3.800 1.00 93.44 90 ARG A O 1
ATOM 753 N N . ARG A 1 91 ? -7.233 4.861 3.297 1.00 91.44 91 ARG A N 1
ATOM 754 C CA . ARG A 1 91 ? -6.062 5.745 3.415 1.00 91.44 91 ARG A CA 1
ATOM 755 C C . ARG A 1 91 ? -5.712 5.978 4.893 1.00 91.44 91 ARG A C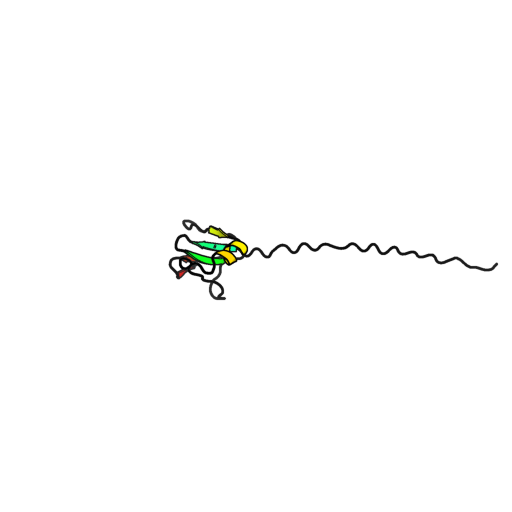 1
ATOM 757 O O . ARG A 1 91 ? -6.616 6.209 5.698 1.00 91.44 91 ARG A O 1
ATOM 764 N N . MET A 1 92 ? -4.423 5.927 5.218 1.00 85.69 92 MET A N 1
ATOM 765 C CA . MET A 1 92 ? -3.827 6.227 6.528 1.00 85.69 92 MET A CA 1
ATOM 766 C C . MET A 1 92 ? -3.112 7.578 6.538 1.00 85.69 92 MET A C 1
ATOM 768 O O . MET A 1 92 ? -2.720 8.057 5.450 1.00 85.69 92 MET A O 1
#